Protein AF-A0A3L7N538-F1 (afdb_monomer_lite)

Secondary structure (DSSP, 8-state):
--EEEEEEETTEEEEEEEETTEEEEEEEE--EE-TTT--EEE-EEEEEEEEEEESS-EEEEEEEE-TTT-STTEEEEEEEEETTT--EEEEEEEETTEEEEETT----SSEEEEEEEEPSEEEEEEEEEEESSS-EEEEEEEE--PPPPSS------EEEEEE-----

Radius of gyration: 16.24 Å; chains: 1; bounding box: 33×30×50 Å

Structure (mmCIF, N/CA/C/O backbone):
data_AF-A0A3L7N538-F1
#
_entry.id   AF-A0A3L7N538-F1
#
loop_
_atom_site.group_PDB
_atom_site.id
_atom_site.type_symbol
_atom_site.label_atom_id
_atom_site.label_alt_id
_atom_site.label_comp_id
_atom_site.label_asym_id
_atom_site.label_entity_id
_atom_site.label_seq_id
_atom_site.pdbx_PDB_ins_code
_atom_site.Cartn_x
_atom_site.Cartn_y
_atom_site.Cartn_z
_atom_site.occupancy
_atom_site.B_iso_or_equiv
_atom_site.auth_seq_id
_atom_site.auth_comp_id
_atom_site.auth_asym_id
_atom_site.auth_atom_id
_atom_site.pdbx_PDB_model_num
ATOM 1 N N . THR A 1 1 ? -7.996 -14.609 13.067 1.00 60.50 1 THR A N 1
ATOM 2 C CA . THR A 1 1 ? -6.920 -15.596 12.844 1.00 60.50 1 THR A CA 1
ATOM 3 C C . THR A 1 1 ? -5.947 -15.011 11.849 1.00 60.50 1 THR A C 1
ATOM 5 O O . THR A 1 1 ? -6.444 -14.451 10.874 1.00 60.50 1 THR A O 1
ATOM 8 N N . PRO A 1 2 ? -4.625 -15.086 12.083 1.00 76.38 2 PRO A N 1
ATOM 9 C CA . PRO A 1 2 ? -3.628 -14.734 11.076 1.00 76.38 2 PRO A CA 1
ATOM 10 C C . PRO A 1 2 ? -3.778 -15.572 9.804 1.00 76.38 2 PRO A C 1
ATOM 12 O O . PRO A 1 2 ? -4.318 -16.680 9.863 1.00 76.38 2 PRO A O 1
ATOM 15 N N . GLY A 1 3 ? -3.280 -15.069 8.682 1.00 79.81 3 GLY A N 1
ATOM 16 C CA . GLY A 1 3 ? -3.236 -15.821 7.434 1.00 79.81 3 GLY A CA 1
ATOM 17 C C . GLY A 1 3 ? -2.487 -15.094 6.325 1.00 79.81 3 GLY A C 1
ATOM 18 O O . GLY A 1 3 ? -1.848 -14.068 6.560 1.00 79.81 3 GLY A O 1
ATOM 19 N N . HIS A 1 4 ? -2.541 -15.680 5.131 1.00 83.56 4 HIS A N 1
ATOM 20 C CA . HIS A 1 4 ? -1.733 -15.295 3.980 1.00 83.56 4 HIS A CA 1
ATOM 21 C C . HIS A 1 4 ? -2.512 -15.411 2.661 1.00 83.56 4 HIS A C 1
ATOM 23 O O . HIS A 1 4 ? -3.284 -16.353 2.476 1.00 83.56 4 HIS A O 1
ATOM 29 N N . TYR A 1 5 ? -2.310 -14.445 1.762 1.00 83.19 5 TYR A N 1
ATOM 30 C CA . TYR A 1 5 ? -2.728 -14.488 0.362 1.00 83.19 5 TYR A CA 1
ATOM 31 C C . TYR A 1 5 ? -1.549 -14.140 -0.530 1.00 83.19 5 TYR A C 1
ATOM 33 O O . TYR A 1 5 ? -0.883 -13.127 -0.334 1.00 83.19 5 TYR A O 1
ATOM 41 N N . GLN A 1 6 ? -1.366 -14.933 -1.578 1.00 87.19 6 GLN A N 1
ATOM 42 C CA . GLN A 1 6 ? -0.347 -14.690 -2.582 1.00 87.19 6 GLN A CA 1
ATOM 43 C C . GLN A 1 6 ? -0.957 -14.724 -3.975 1.00 87.19 6 GLN A C 1
ATOM 45 O O . GLN A 1 6 ? -1.753 -15.604 -4.303 1.00 87.19 6 GLN A O 1
ATOM 50 N N . ALA A 1 7 ? -0.534 -13.785 -4.810 1.00 85.19 7 ALA A N 1
ATOM 51 C CA . ALA A 1 7 ? -0.799 -13.794 -6.237 1.00 85.19 7 ALA A CA 1
ATOM 52 C C . ALA A 1 7 ? 0.506 -13.582 -6.996 1.00 85.19 7 ALA A C 1
ATOM 54 O O . ALA A 1 7 ? 1.341 -12.764 -6.608 1.00 85.19 7 ALA A O 1
ATOM 55 N N . SER A 1 8 ? 0.687 -14.304 -8.098 1.00 88.69 8 SER A N 1
ATOM 56 C CA . SER A 1 8 ? 1.845 -14.122 -8.963 1.00 88.69 8 SER A CA 1
ATOM 57 C C . SER A 1 8 ? 1.508 -14.366 -10.428 1.00 88.69 8 SER A C 1
ATOM 59 O O . SER A 1 8 ? 0.681 -15.202 -10.787 1.00 88.69 8 SER A O 1
ATOM 61 N N . VAL A 1 9 ? 2.180 -13.605 -11.281 1.00 82.94 9 VAL A N 1
ATOM 62 C CA . VAL A 1 9 ? 2.287 -13.815 -12.726 1.00 82.94 9 VAL A CA 1
ATOM 63 C C . VAL A 1 9 ? 3.744 -13.572 -13.109 1.00 82.94 9 VAL A C 1
ATOM 65 O O . VAL A 1 9 ? 4.515 -13.024 -12.325 1.00 82.94 9 VAL A O 1
ATOM 68 N N . THR A 1 10 ? 4.175 -13.956 -14.308 1.00 82.19 10 THR A N 1
ATOM 69 C CA . THR A 1 10 ? 5.570 -13.727 -14.716 1.00 82.19 10 THR A CA 1
ATOM 70 C C . THR A 1 10 ? 5.968 -12.252 -14.553 1.00 82.19 10 THR A C 1
ATOM 72 O O . THR A 1 10 ? 5.385 -11.375 -15.195 1.00 82.19 10 THR A O 1
ATOM 75 N N . GLY A 1 11 ? 6.966 -12.007 -13.697 1.00 79.06 11 GLY A N 1
ATOM 76 C CA . GLY A 1 11 ? 7.507 -10.682 -13.385 1.00 79.06 11 GLY A CA 1
ATOM 77 C C . GLY A 1 11 ? 6.787 -9.910 -12.270 1.00 79.06 11 GLY A C 1
ATOM 78 O O . GLY A 1 11 ? 7.314 -8.912 -11.804 1.00 79.06 11 GLY A O 1
ATOM 79 N N . ASN A 1 12 ? 5.621 -10.354 -11.793 1.00 85.50 12 ASN A N 1
ATOM 80 C CA . ASN A 1 12 ? 4.888 -9.640 -10.744 1.00 85.50 12 ASN A CA 1
ATOM 81 C C . ASN A 1 12 ? 4.427 -10.600 -9.643 1.00 85.50 12 ASN A C 1
ATOM 83 O O . ASN A 1 12 ? 3.891 -11.671 -9.932 1.00 85.50 12 ASN A O 1
ATOM 87 N N . SER A 1 13 ? 4.583 -10.208 -8.384 1.00 89.38 13 SER A N 1
ATOM 88 C CA . SER A 1 13 ? 4.098 -10.973 -7.236 1.00 89.38 13 SER A CA 1
ATOM 89 C C . SER A 1 13 ? 3.619 -10.052 -6.131 1.00 89.38 13 SER A C 1
ATOM 91 O O . SER A 1 13 ? 4.245 -9.034 -5.863 1.00 89.38 13 SER A O 1
ATOM 93 N N . ALA A 1 14 ? 2.540 -10.443 -5.472 1.00 88.50 14 ALA A N 1
ATOM 94 C CA . ALA A 1 14 ? 1.925 -9.738 -4.365 1.00 88.50 14 ALA A CA 1
ATOM 95 C C . ALA A 1 14 ? 1.721 -10.750 -3.233 1.00 88.50 14 ALA A C 1
ATOM 97 O O . ALA A 1 14 ? 1.083 -11.782 -3.453 1.00 88.50 14 ALA A O 1
ATOM 98 N N . ASP A 1 15 ? 2.280 -10.475 -2.062 1.00 87.62 15 ASP A N 1
ATOM 99 C CA . ASP A 1 15 ? 2.206 -11.331 -0.882 1.00 87.62 15 ASP A CA 1
ATOM 100 C C . ASP A 1 15 ? 1.662 -10.523 0.294 1.00 87.62 15 ASP A C 1
ATOM 102 O O . ASP A 1 15 ? 2.292 -9.565 0.738 1.00 87.62 15 ASP A O 1
ATOM 106 N N . LEU A 1 16 ? 0.468 -10.886 0.755 1.00 85.62 16 LEU A N 1
ATOM 107 C CA . LEU A 1 16 ? -0.239 -10.243 1.851 1.00 85.62 16 LEU A CA 1
ATOM 108 C C . LEU A 1 16 ? -0.333 -11.208 3.033 1.00 85.62 16 LEU A C 1
ATOM 110 O O . LEU A 1 16 ? -1.030 -12.220 2.967 1.00 85.62 16 LEU A O 1
ATOM 114 N N . ASN A 1 17 ? 0.285 -10.833 4.146 1.00 84.44 17 ASN A N 1
ATOM 115 C CA . ASN A 1 17 ? 0.179 -11.513 5.428 1.00 84.44 17 ASN A CA 1
ATOM 116 C C . ASN A 1 17 ? -0.626 -10.640 6.388 1.00 84.44 17 ASN A C 1
ATOM 118 O O . ASN A 1 17 ? -0.241 -9.504 6.651 1.00 84.44 17 ASN A O 1
ATOM 122 N N . TRP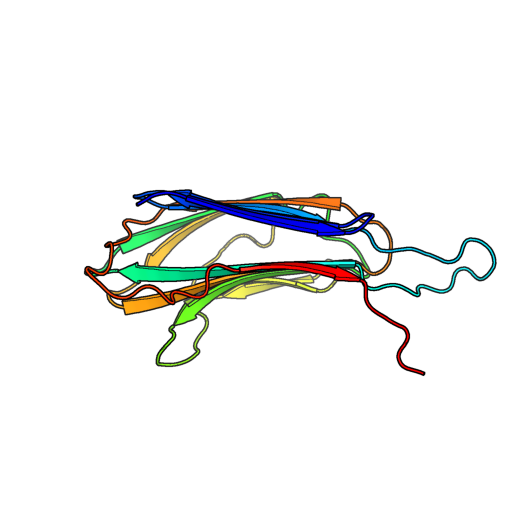 A 1 18 ? -1.707 -11.159 6.966 1.00 81.88 18 TRP A N 1
ATOM 123 C CA . TRP A 1 18 ? -2.410 -10.476 8.056 1.00 81.88 18 TRP A CA 1
ATOM 124 C C . TRP A 1 18 ? -2.155 -11.210 9.367 1.00 81.88 18 TRP A C 1
ATOM 126 O O . TRP A 1 18 ? -2.254 -12.434 9.465 1.00 81.88 18 TRP A O 1
ATOM 136 N N . LEU A 1 19 ? -1.813 -10.447 10.394 1.00 78.31 19 LEU A N 1
ATOM 137 C CA . LEU A 1 19 ? -1.479 -10.917 11.729 1.00 78.31 19 LEU A CA 1
ATOM 138 C C . LEU A 1 19 ? -2.523 -10.397 12.720 1.00 78.31 19 LEU A C 1
ATOM 140 O O . LEU A 1 19 ? -3.330 -9.525 12.413 1.00 78.31 19 LEU A O 1
ATOM 144 N N . THR A 1 20 ? -2.503 -10.912 13.947 1.00 74.50 20 THR A N 1
ATOM 145 C CA . THR A 1 20 ? -3.430 -10.474 15.005 1.00 74.50 20 THR A CA 1
ATOM 146 C C . THR A 1 20 ? -3.316 -8.973 15.319 1.00 74.50 20 THR A C 1
ATOM 148 O O . THR A 1 20 ? -4.293 -8.369 15.743 1.00 74.50 20 THR A O 1
ATOM 151 N N . GLY A 1 21 ? -2.141 -8.372 15.108 1.00 75.31 21 GLY A N 1
ATOM 152 C CA . GLY A 1 21 ? -1.845 -6.973 15.438 1.00 75.31 21 GLY A CA 1
ATOM 153 C C . GLY A 1 21 ? -1.252 -6.170 14.278 1.00 75.31 21 GLY A C 1
ATOM 154 O O . GLY A 1 21 ? -0.486 -5.234 14.512 1.00 75.31 21 GLY A O 1
ATOM 155 N N . GLY A 1 22 ? -1.524 -6.565 13.034 1.00 81.44 22 GLY A N 1
ATOM 156 C CA . GLY A 1 22 ? -0.967 -5.866 11.883 1.00 81.44 22 GLY A CA 1
ATOM 157 C C . GLY A 1 22 ? -1.138 -6.599 10.564 1.00 81.44 22 GLY A C 1
ATOM 158 O O . GLY A 1 22 ? -1.798 -7.635 10.475 1.00 81.44 22 GLY A O 1
ATOM 159 N N . SER A 1 23 ? -0.532 -6.063 9.516 1.00 83.94 23 SER A N 1
ATOM 160 C CA . SER A 1 23 ? -0.457 -6.699 8.203 1.00 83.94 23 SER A CA 1
ATOM 161 C C . SER A 1 23 ? 0.860 -6.339 7.530 1.00 83.94 23 SER A C 1
ATOM 163 O O . SER A 1 23 ? 1.304 -5.200 7.620 1.00 83.94 23 SER A O 1
ATOM 165 N N . ASN A 1 24 ? 1.469 -7.305 6.859 1.00 85.94 24 ASN A N 1
ATOM 166 C CA . ASN A 1 24 ? 2.643 -7.111 6.024 1.00 85.94 24 ASN A CA 1
ATOM 167 C C . ASN A 1 24 ? 2.239 -7.344 4.572 1.00 85.94 24 ASN A C 1
ATOM 169 O O . ASN A 1 24 ? 1.577 -8.338 4.259 1.00 85.94 24 ASN A O 1
ATOM 173 N N . PHE A 1 25 ? 2.652 -6.436 3.700 1.00 85.38 25 PHE A N 1
ATOM 174 C CA . PHE A 1 25 ? 2.561 -6.614 2.268 1.00 85.38 25 PHE A CA 1
ATOM 175 C C . PHE A 1 25 ? 3.931 -6.468 1.612 1.00 85.38 25 PHE A C 1
ATOM 177 O O . PHE A 1 25 ? 4.583 -5.431 1.740 1.00 85.38 25 PHE A O 1
ATOM 184 N N . VAL A 1 26 ? 4.328 -7.474 0.837 1.00 88.81 26 VAL A N 1
ATOM 185 C CA . VAL A 1 26 ? 5.517 -7.419 -0.018 1.00 88.81 26 VAL A CA 1
ATOM 186 C C . VAL A 1 26 ? 5.093 -7.607 -1.461 1.00 88.81 26 VAL A C 1
ATOM 188 O O . VAL A 1 26 ? 4.308 -8.499 -1.792 1.00 88.81 26 VAL A O 1
ATOM 191 N N . GLY A 1 27 ? 5.638 -6.777 -2.342 1.00 89.25 27 GLY A N 1
ATOM 192 C CA . GLY A 1 27 ? 5.383 -6.879 -3.764 1.00 89.25 27 GLY A CA 1
ATOM 193 C C . GLY A 1 27 ? 6.643 -6.784 -4.605 1.00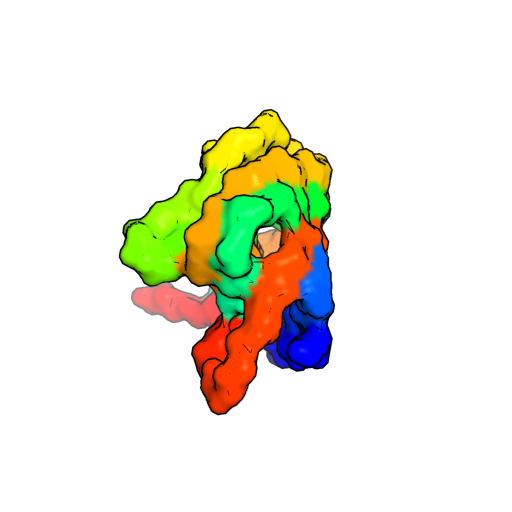 89.25 27 GLY A C 1
ATOM 194 O O . GLY A 1 27 ? 7.624 -6.128 -4.257 1.00 89.25 27 GLY A O 1
ATOM 195 N N . VAL A 1 28 ? 6.583 -7.442 -5.755 1.00 89.12 28 VAL A N 1
ATOM 196 C CA . VAL A 1 28 ? 7.499 -7.242 -6.873 1.00 89.12 28 VAL A CA 1
ATOM 197 C C . VAL A 1 28 ? 6.646 -6.863 -8.064 1.00 89.12 28 VAL A C 1
ATOM 199 O O . VAL A 1 28 ? 5.686 -7.557 -8.393 1.00 89.12 28 VAL A O 1
ATOM 202 N N . CYS A 1 29 ? 6.992 -5.761 -8.704 1.00 86.19 29 CYS A N 1
ATOM 203 C CA . CYS A 1 29 ? 6.291 -5.249 -9.866 1.00 86.19 29 CYS A CA 1
ATOM 204 C C . CYS A 1 29 ? 7.306 -5.036 -10.978 1.00 86.19 29 CYS A C 1
ATOM 206 O O . CYS A 1 29 ? 8.317 -4.386 -10.739 1.00 86.19 29 CYS A O 1
ATOM 208 N N . THR A 1 30 ? 7.076 -5.577 -12.176 1.00 83.38 30 THR A N 1
ATOM 209 C CA . THR A 1 30 ? 7.943 -5.358 -13.343 1.00 83.38 30 THR A CA 1
ATOM 210 C C . THR A 1 30 ? 7.163 -4.828 -14.532 1.00 83.38 30 THR A C 1
ATOM 212 O O . THR A 1 30 ? 6.288 -5.522 -15.062 1.00 83.38 30 THR A O 1
ATOM 215 N N . GLY A 1 31 ? 7.554 -3.641 -14.994 1.00 71.31 31 GLY A N 1
ATOM 216 C CA . GLY A 1 31 ? 7.254 -3.170 -16.342 1.00 71.31 31 GLY A CA 1
ATOM 217 C C . GLY A 1 31 ? 8.160 -3.843 -17.376 1.00 71.31 31 GLY A C 1
ATOM 218 O O . GLY A 1 31 ? 9.152 -4.490 -17.031 1.00 71.31 31 GLY A O 1
ATOM 219 N N . ASN A 1 32 ? 7.815 -3.718 -18.657 1.00 67.81 32 ASN A N 1
ATOM 220 C CA . ASN A 1 32 ? 8.708 -4.129 -19.740 1.00 67.81 32 ASN A CA 1
ATOM 221 C C . ASN A 1 32 ? 8.766 -3.058 -20.831 1.00 67.81 32 ASN A C 1
ATOM 223 O O . ASN A 1 32 ? 7.736 -2.533 -21.264 1.00 67.81 32 ASN A O 1
ATOM 227 N N . THR A 1 33 ? 9.985 -2.778 -21.290 1.00 68.00 33 THR A N 1
ATOM 228 C CA . THR A 1 33 ? 10.254 -1.917 -22.445 1.00 68.00 33 THR A CA 1
ATOM 229 C C . THR A 1 33 ? 10.551 -2.811 -23.637 1.00 68.00 33 THR A C 1
ATOM 231 O O . THR A 1 33 ? 11.371 -3.721 -23.532 1.00 68.00 33 THR A O 1
ATOM 234 N N . ASP A 1 34 ? 9.899 -2.564 -24.769 1.00 65.19 34 ASP A N 1
ATOM 235 C CA . ASP A 1 34 ? 10.268 -3.223 -26.018 1.00 65.19 34 ASP A CA 1
ATOM 236 C C . ASP A 1 34 ? 11.724 -2.867 -26.366 1.00 65.19 34 ASP A C 1
ATOM 238 O O . ASP A 1 34 ? 12.067 -1.695 -26.545 1.00 65.19 34 ASP A O 1
ATOM 242 N N . SER A 1 35 ? 12.588 -3.880 -26.445 1.00 60.41 35 SER A N 1
ATOM 243 C CA . SER A 1 35 ? 14.020 -3.709 -26.700 1.00 60.41 35 SER A CA 1
ATOM 244 C C . SER A 1 35 ? 14.346 -3.236 -28.120 1.00 60.41 35 SER A C 1
ATOM 246 O O . SER A 1 35 ? 15.474 -2.812 -28.364 1.00 60.41 35 SER A O 1
ATOM 248 N N . GLN A 1 36 ? 13.391 -3.295 -29.051 1.00 63.19 36 GLN A N 1
ATOM 249 C CA . GLN A 1 36 ? 13.559 -2.868 -30.440 1.00 63.19 36 GLN A CA 1
ATOM 250 C C . GLN A 1 36 ? 13.015 -1.465 -30.698 1.00 63.19 36 GLN A C 1
ATOM 252 O O . GLN A 1 36 ? 13.595 -0.718 -31.482 1.00 63.19 36 GLN A O 1
ATOM 257 N N . THR A 1 37 ? 11.904 -1.099 -30.059 1.00 68.25 37 THR A N 1
ATOM 258 C CA . THR A 1 37 ? 11.227 0.183 -30.321 1.00 68.25 37 THR A CA 1
ATOM 259 C C . THR A 1 37 ? 11.420 1.212 -29.210 1.00 68.25 37 THR A C 1
ATOM 261 O O . THR A 1 37 ? 11.105 2.384 -29.402 1.00 68.25 37 THR A O 1
ATOM 264 N N . GLY A 1 38 ? 11.907 0.794 -28.035 1.00 65.31 38 GLY A N 1
ATOM 265 C CA . GLY A 1 38 ? 11.961 1.635 -26.836 1.00 65.31 38 GLY A CA 1
ATOM 266 C C . GLY A 1 38 ? 10.577 1.989 -26.277 1.00 65.31 38 GLY A C 1
ATOM 267 O O . GLY A 1 38 ? 10.477 2.754 -25.317 1.00 65.31 38 GLY A O 1
ATOM 268 N N . LEU A 1 39 ? 9.502 1.449 -26.865 1.00 62.22 39 LEU A N 1
ATOM 269 C CA . LEU A 1 39 ? 8.132 1.735 -26.467 1.00 62.22 39 LEU A CA 1
ATOM 270 C C . LEU A 1 39 ? 7.773 0.945 -25.204 1.00 62.22 39 LEU A C 1
ATOM 272 O O . LEU A 1 39 ? 7.905 -0.279 -25.129 1.00 62.22 39 LEU A O 1
ATOM 276 N N . ARG A 1 40 ? 7.267 1.663 -24.204 1.00 65.81 40 ARG A N 1
ATOM 277 C CA . ARG A 1 40 ? 6.761 1.118 -22.937 1.00 65.81 40 ARG A CA 1
ATOM 278 C C . ARG A 1 40 ? 5.417 0.453 -23.212 1.00 65.81 40 ARG A C 1
ATOM 280 O O . ARG A 1 40 ? 4.521 1.115 -23.731 1.00 65.81 40 ARG A O 1
ATOM 287 N N . THR A 1 41 ? 5.275 -0.853 -22.970 1.00 58.97 41 THR A N 1
ATOM 288 C CA . THR A 1 41 ? 4.056 -1.560 -23.427 1.00 58.97 41 THR A CA 1
ATOM 289 C C . THR A 1 41 ? 3.426 -2.592 -22.495 1.00 58.97 41 THR A C 1
ATOM 291 O O . THR A 1 41 ? 2.442 -3.206 -22.902 1.00 58.97 41 THR A O 1
ATOM 294 N N . LEU A 1 42 ? 3.853 -2.748 -21.238 1.00 57.09 42 LEU A N 1
ATOM 295 C CA . LEU A 1 42 ? 3.131 -3.586 -20.265 1.00 57.09 42 LEU A CA 1
ATOM 296 C C . LEU A 1 42 ? 3.159 -2.962 -18.865 1.00 57.09 42 LEU A C 1
ATOM 298 O O . LEU A 1 42 ? 4.219 -2.892 -18.253 1.00 57.09 42 LEU A O 1
ATOM 302 N N . PHE A 1 43 ? 1.980 -2.584 -18.359 1.00 67.50 43 PHE A N 1
ATOM 303 C CA . PHE A 1 43 ? 1.774 -2.178 -16.967 1.00 67.50 43 PHE A CA 1
ATOM 304 C C . PHE A 1 43 ? 1.829 -3.422 -16.074 1.00 67.50 43 PHE A C 1
ATOM 306 O O . PHE A 1 43 ? 0.846 -4.160 -15.972 1.00 67.50 43 PHE A O 1
ATOM 313 N N . GLY A 1 44 ? 2.988 -3.708 -15.486 1.00 72.25 44 GLY A N 1
ATOM 314 C CA . GLY A 1 44 ? 3.052 -4.625 -14.351 1.00 72.25 44 GLY A CA 1
ATOM 315 C C . GLY A 1 44 ? 2.379 -3.944 -13.170 1.00 72.25 44 GLY A C 1
ATOM 316 O O . GLY A 1 44 ? 2.649 -2.774 -12.918 1.00 72.25 44 GLY A O 1
ATOM 317 N N . GLY A 1 45 ? 1.454 -4.623 -12.505 1.00 83.75 45 GLY A N 1
ATOM 318 C CA . GLY A 1 45 ? 0.736 -4.051 -11.375 1.00 83.75 45 GLY A CA 1
ATOM 319 C C . GLY A 1 45 ? 0.639 -5.061 -10.258 1.00 83.75 45 GLY A C 1
ATOM 320 O O . GLY A 1 45 ? 0.393 -6.241 -10.505 1.00 83.75 45 GLY A O 1
ATOM 321 N N . VAL A 1 46 ? 0.804 -4.607 -9.031 1.00 80.75 46 VAL A N 1
ATOM 322 C CA . VAL A 1 46 ? 0.467 -5.398 -7.860 1.00 80.75 46 VAL A CA 1
ATOM 323 C C . VAL A 1 46 ? -0.363 -4.566 -6.912 1.00 80.75 46 VAL A C 1
ATOM 325 O O . VAL A 1 46 ? -0.137 -3.369 -6.756 1.00 80.75 46 VAL A O 1
ATOM 328 N N . GLN A 1 47 ? -1.338 -5.209 -6.289 1.00 86.88 47 GLN A N 1
ATOM 329 C CA . GLN A 1 47 ? -2.219 -4.562 -5.336 1.00 86.88 47 GLN A CA 1
ATOM 330 C C . GLN A 1 47 ? -2.557 -5.543 -4.226 1.00 86.88 47 GLN A C 1
ATOM 332 O O . GLN A 1 47 ? -2.824 -6.711 -4.500 1.00 86.88 47 GLN A O 1
ATOM 337 N N . ALA A 1 48 ? -2.588 -5.061 -2.993 1.00 84.62 48 ALA A N 1
ATOM 338 C CA . ALA A 1 48 ? -3.228 -5.744 -1.890 1.00 84.62 48 ALA A CA 1
ATOM 339 C C . ALA A 1 48 ? -4.280 -4.853 -1.242 1.00 84.62 48 ALA A C 1
ATOM 341 O O . ALA A 1 48 ? -4.100 -3.641 -1.116 1.00 84.62 48 ALA A O 1
ATOM 342 N N . ILE A 1 49 ? -5.379 -5.477 -0.830 1.00 84.00 49 ILE A N 1
ATOM 343 C CA . ILE A 1 49 ? -6.423 -4.852 -0.026 1.00 84.00 49 ILE A CA 1
ATOM 344 C C . ILE A 1 49 ? -6.682 -5.753 1.175 1.00 84.00 49 ILE A C 1
ATOM 346 O O . ILE A 1 49 ? -6.815 -6.969 1.023 1.00 84.00 49 ILE A O 1
ATOM 350 N N . THR A 1 50 ? -6.740 -5.148 2.357 1.00 84.06 50 THR A N 1
ATOM 351 C CA . THR A 1 50 ? -7.142 -5.792 3.610 1.00 84.06 50 THR A CA 1
ATOM 352 C C . THR A 1 50 ? -8.188 -4.948 4.315 1.00 84.06 50 THR A C 1
ATOM 354 O O . THR A 1 50 ? -8.030 -3.737 4.439 1.00 84.06 50 THR A O 1
ATOM 357 N N . LEU A 1 51 ? -9.252 -5.582 4.810 1.00 84.19 51 LEU A N 1
ATOM 358 C CA . LEU A 1 51 ? -10.214 -4.928 5.695 1.00 84.19 51 LEU A CA 1
ATOM 359 C C . LEU A 1 51 ? -9.682 -4.923 7.134 1.00 84.19 51 LEU A C 1
ATOM 361 O O . LEU A 1 51 ? -9.317 -5.972 7.665 1.00 84.19 51 LEU A O 1
ATOM 365 N N . VAL A 1 52 ? -9.690 -3.758 7.770 1.00 82.50 52 VAL A N 1
ATOM 366 C CA . VAL A 1 52 ? -9.258 -3.549 9.154 1.00 82.50 52 VAL A CA 1
ATOM 367 C C . VAL A 1 52 ? -10.427 -3.000 9.959 1.00 82.50 52 VAL A C 1
ATOM 369 O O . VAL A 1 52 ? -11.009 -1.991 9.579 1.00 82.50 52 VAL A O 1
ATOM 372 N N . THR A 1 53 ? -10.755 -3.626 11.088 1.00 85.62 53 THR A N 1
ATOM 373 C CA . THR A 1 53 ? -11.777 -3.125 12.018 1.00 85.62 53 THR A CA 1
ATOM 374 C C . THR A 1 53 ? -11.139 -2.807 13.365 1.00 85.62 53 THR A C 1
ATOM 376 O O . THR A 1 53 ? -10.514 -3.672 13.986 1.00 85.62 53 THR A O 1
ATOM 379 N N . LEU A 1 54 ? -11.316 -1.563 13.808 1.00 85.56 54 LEU A N 1
ATOM 380 C CA . LEU A 1 54 ? -10.810 -1.010 15.060 1.00 85.56 54 LEU A CA 1
ATOM 381 C C . LEU A 1 54 ? -11.997 -0.755 15.998 1.00 85.56 54 LEU A C 1
ATOM 383 O O . LEU A 1 54 ? -12.921 -0.028 15.642 1.00 85.56 54 LEU A O 1
ATOM 387 N N . THR A 1 55 ? -12.006 -1.345 17.194 1.00 84.56 55 THR A N 1
ATOM 388 C CA . THR A 1 55 ? -13.102 -1.150 18.171 1.00 84.56 55 THR A CA 1
ATOM 389 C C . THR A 1 55 ? -12.962 0.110 19.011 1.00 84.56 55 THR A C 1
ATOM 391 O O . THR A 1 55 ? -13.924 0.549 19.633 1.00 84.56 55 THR A O 1
ATOM 394 N N . THR A 1 56 ? -11.757 0.659 19.071 1.00 87.69 56 THR A N 1
ATOM 395 C CA . THR A 1 56 ? -11.407 1.866 19.814 1.00 87.69 56 THR A CA 1
ATOM 396 C C . THR A 1 56 ? -10.424 2.672 18.987 1.00 87.69 56 THR A C 1
ATOM 398 O O . THR A 1 56 ? -9.796 2.136 18.068 1.00 87.69 56 THR A O 1
ATOM 401 N N . ASP A 1 57 ? -10.232 3.929 19.364 1.00 90.69 57 ASP A N 1
ATOM 402 C CA . ASP A 1 57 ? -9.133 4.728 18.840 1.00 90.69 57 ASP A CA 1
ATOM 403 C C . ASP A 1 57 ? -7.818 3.971 19.051 1.00 90.69 57 ASP A C 1
ATOM 405 O O . ASP A 1 57 ? -7.513 3.498 20.150 1.00 90.69 57 ASP A O 1
ATOM 409 N N . THR A 1 58 ? -7.082 3.776 17.965 1.00 88.69 58 THR A N 1
ATOM 410 C CA . THR A 1 58 ? -5.927 2.884 17.914 1.00 88.69 58 THR A CA 1
ATOM 411 C C . THR A 1 58 ? -4.768 3.613 17.260 1.00 88.69 58 THR A C 1
ATOM 413 O O . THR A 1 58 ? -4.925 4.271 16.230 1.00 88.69 58 THR A O 1
ATOM 416 N N . THR A 1 59 ? -3.578 3.479 17.842 1.00 89.88 59 THR A N 1
ATOM 417 C CA . THR A 1 59 ? -2.354 3.912 17.172 1.00 89.88 59 THR A CA 1
ATOM 418 C C . THR A 1 59 ? -2.116 3.022 15.958 1.00 89.88 59 THR A C 1
ATOM 420 O O . THR A 1 59 ? -1.901 1.818 16.090 1.00 89.88 59 THR A O 1
ATOM 423 N N . PHE A 1 60 ? -2.168 3.632 14.784 1.00 88.25 60 PHE A N 1
ATOM 424 C CA . PHE A 1 60 ? -1.861 3.024 13.505 1.00 88.25 60 PHE A CA 1
ATOM 425 C C . PHE A 1 60 ? -0.460 3.461 13.093 1.00 88.25 60 PHE A C 1
ATOM 427 O O . PHE A 1 60 ? -0.177 4.661 13.053 1.00 88.25 60 PHE A O 1
ATOM 434 N N . ALA A 1 61 ? 0.419 2.510 12.797 1.00 88.56 61 ALA A N 1
ATOM 435 C CA . ALA A 1 61 ? 1.763 2.811 12.324 1.00 88.56 61 ALA A CA 1
ATOM 436 C C . ALA A 1 61 ? 2.105 2.001 11.078 1.00 88.56 61 ALA A C 1
ATOM 438 O O . ALA A 1 61 ? 1.700 0.848 10.945 1.00 88.56 61 ALA A O 1
ATOM 439 N N . ILE A 1 62 ? 2.872 2.613 10.180 1.00 89.12 62 ILE A N 1
ATOM 440 C CA . ILE A 1 62 ? 3.398 1.974 8.976 1.00 89.12 62 ILE A CA 1
ATOM 441 C C . ILE A 1 62 ? 4.910 2.143 8.946 1.00 89.12 62 ILE A C 1
ATOM 443 O O . ILE A 1 62 ? 5.419 3.244 9.161 1.00 89.12 62 ILE A O 1
ATOM 447 N N . ASN A 1 63 ? 5.605 1.071 8.586 1.00 91.12 63 ASN A N 1
ATOM 448 C CA . ASN A 1 63 ? 6.956 1.103 8.043 1.00 91.12 63 ASN A CA 1
ATOM 449 C C . ASN A 1 63 ? 6.888 0.743 6.560 1.00 91.12 63 ASN A C 1
ATOM 451 O O . ASN A 1 63 ? 6.102 -0.118 6.163 1.00 91.12 63 ASN A O 1
ATOM 455 N N . TYR A 1 64 ? 7.691 1.404 5.739 1.00 90.75 64 TYR A N 1
ATOM 456 C CA . TYR A 1 64 ? 7.679 1.189 4.302 1.00 90.75 64 TYR A CA 1
ATOM 457 C C . TYR A 1 64 ? 9.069 1.324 3.689 1.00 90.75 64 TYR A C 1
ATOM 459 O O . TYR A 1 64 ? 9.874 2.159 4.107 1.00 90.75 64 TYR A O 1
ATOM 467 N N . ASP A 1 65 ? 9.313 0.529 2.652 1.00 91.94 65 ASP A N 1
ATOM 468 C CA . ASP A 1 65 ? 10.423 0.705 1.723 1.00 91.94 65 ASP A CA 1
ATOM 469 C C . ASP A 1 65 ? 9.902 0.539 0.296 1.00 91.94 65 ASP A C 1
ATOM 471 O O . ASP A 1 65 ? 9.497 -0.543 -0.135 1.00 91.94 65 ASP A O 1
ATOM 475 N N . MET A 1 66 ? 9.893 1.653 -0.422 1.00 89.81 66 MET A N 1
ATOM 476 C CA . MET A 1 66 ? 9.504 1.762 -1.819 1.00 89.81 66 MET A CA 1
ATOM 477 C C . MET A 1 66 ? 10.671 2.224 -2.692 1.00 89.81 66 MET A C 1
ATOM 479 O O . MET A 1 66 ? 10.465 2.589 -3.849 1.00 89.81 66 MET A O 1
ATOM 483 N N . THR A 1 67 ? 11.897 2.262 -2.166 1.00 90.50 67 THR A N 1
ATOM 484 C CA . THR A 1 67 ? 13.041 2.920 -2.820 1.00 90.50 67 THR A CA 1
ATOM 485 C C . THR A 1 67 ? 13.300 2.365 -4.216 1.00 90.50 67 THR A C 1
ATOM 487 O O . THR A 1 67 ? 13.655 3.097 -5.138 1.00 90.50 67 THR A O 1
ATOM 490 N N . ALA A 1 68 ? 13.081 1.062 -4.399 1.00 87.12 68 ALA A N 1
ATOM 491 C CA . ALA A 1 68 ? 13.247 0.415 -5.688 1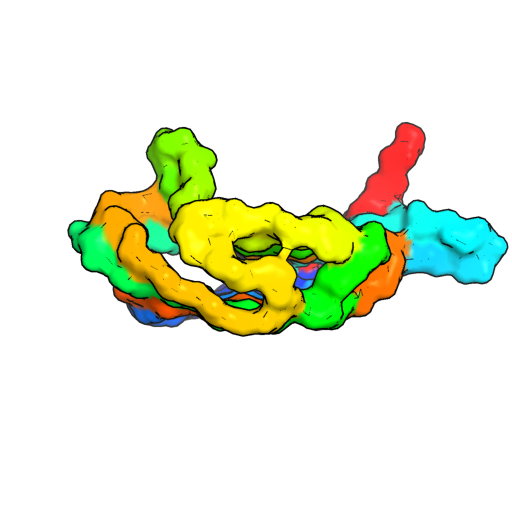.00 87.12 68 ALA A CA 1
ATOM 492 C C . ALA A 1 68 ? 12.059 0.628 -6.640 1.00 87.12 68 ALA A C 1
ATOM 494 O O . ALA A 1 68 ? 12.169 0.256 -7.799 1.00 87.12 68 ALA A O 1
ATOM 495 N N . VAL A 1 69 ? 10.930 1.207 -6.241 1.00 87.81 69 VAL A N 1
ATOM 496 C CA . VAL A 1 69 ? 9.790 1.457 -7.147 1.00 87.81 69 VAL A CA 1
ATOM 497 C C . VAL A 1 69 ? 9.473 2.936 -7.345 1.00 87.81 69 VAL A C 1
ATOM 499 O O . VAL A 1 69 ? 8.980 3.256 -8.421 1.00 87.81 69 VAL A O 1
ATOM 502 N N . VAL A 1 70 ? 9.837 3.824 -6.412 1.00 90.81 70 VAL A N 1
ATOM 503 C CA . VAL A 1 70 ? 9.703 5.287 -6.555 1.00 90.81 70 VAL A CA 1
ATOM 504 C C . VAL A 1 70 ? 10.723 5.810 -7.563 1.00 90.81 70 VAL A C 1
ATOM 506 O O . VAL A 1 70 ? 11.900 6.006 -7.254 1.00 90.81 70 VAL A O 1
ATOM 509 N N . ARG A 1 71 ? 10.279 5.997 -8.802 1.00 88.25 71 ARG A N 1
ATOM 510 C CA . ARG A 1 71 ? 11.082 6.493 -9.922 1.00 88.25 71 ARG A CA 1
ATOM 511 C C . ARG A 1 71 ? 10.153 6.930 -11.046 1.00 88.25 71 ARG A C 1
ATOM 513 O O . ARG A 1 71 ? 8.990 6.556 -11.073 1.00 88.25 71 ARG A O 1
ATOM 520 N N . THR A 1 72 ? 10.695 7.655 -12.016 1.00 86.44 72 THR A N 1
ATOM 521 C CA . THR A 1 72 ? 9.950 8.076 -13.204 1.00 86.44 72 THR A CA 1
ATOM 522 C C . THR A 1 72 ? 9.261 6.893 -13.897 1.00 86.44 72 THR A C 1
ATOM 524 O O . THR A 1 72 ? 9.911 5.895 -14.224 1.00 86.44 72 THR A O 1
ATOM 527 N N . LEU A 1 73 ? 7.973 7.071 -14.181 1.00 84.00 73 LEU A N 1
ATOM 528 C CA . LEU A 1 73 ? 7.025 6.185 -14.861 1.00 84.00 73 LEU A CA 1
ATOM 529 C C . LEU A 1 73 ? 6.610 4.960 -14.042 1.00 84.00 73 LEU A C 1
ATOM 531 O O . LEU A 1 73 ? 6.298 3.902 -14.592 1.00 84.00 73 LEU A O 1
ATOM 535 N N . ASN A 1 74 ? 6.628 5.107 -12.722 1.00 87.06 74 ASN A N 1
ATOM 536 C CA . ASN A 1 74 ? 6.049 4.162 -11.786 1.00 87.06 74 ASN A CA 1
ATOM 537 C C . ASN A 1 74 ? 5.176 4.923 -10.788 1.00 87.06 74 ASN A C 1
ATOM 539 O O . ASN A 1 74 ? 5.595 5.952 -10.262 1.00 87.06 74 ASN A O 1
ATOM 543 N N . ASP A 1 75 ? 4.040 4.326 -10.447 1.00 89.50 75 ASP A N 1
ATOM 544 C CA . ASP A 1 75 ? 3.158 4.821 -9.401 1.00 89.50 75 ASP A CA 1
ATOM 545 C C . ASP A 1 75 ? 3.138 3.823 -8.255 1.00 89.50 75 ASP A C 1
ATOM 547 O O . ASP A 1 75 ? 2.963 2.618 -8.454 1.00 89.50 75 ASP A O 1
ATOM 551 N N . VAL A 1 76 ? 3.297 4.305 -7.033 1.00 90.94 76 VAL A N 1
ATOM 552 C CA . VAL A 1 76 ? 3.235 3.464 -5.842 1.00 90.94 76 VAL A CA 1
ATOM 553 C C . VAL A 1 76 ? 2.459 4.180 -4.754 1.00 90.94 76 VAL A C 1
ATOM 555 O O . VAL A 1 76 ? 2.649 5.367 -4.506 1.00 90.94 76 VAL A O 1
ATOM 558 N N . SER A 1 77 ? 1.557 3.463 -4.100 1.00 90.75 77 SER A N 1
ATOM 559 C CA . SER A 1 77 ? 0.705 4.037 -3.073 1.00 90.75 77 SER A CA 1
ATOM 560 C C . SER A 1 77 ? 0.433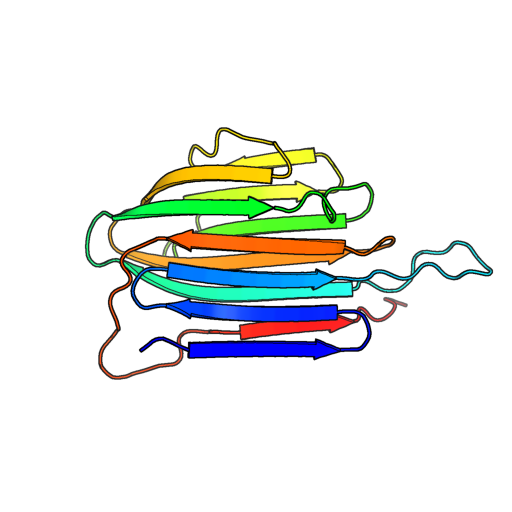 3.066 -1.942 1.00 90.75 77 SER A C 1
ATOM 562 O O . SER A 1 77 ? 0.373 1.845 -2.114 1.00 90.75 77 SER A O 1
ATOM 564 N N . TRP A 1 78 ? 0.208 3.636 -0.769 1.00 90.38 78 TRP A N 1
ATOM 565 C CA . TRP A 1 78 ? -0.576 2.992 0.267 1.00 90.38 78 TRP A CA 1
ATOM 566 C C . TRP A 1 78 ? -1.574 3.995 0.844 1.00 90.38 78 TRP A C 1
ATOM 568 O O . TRP A 1 78 ? -1.338 5.208 0.850 1.00 90.38 78 TRP A O 1
ATOM 578 N N . ALA A 1 79 ? -2.697 3.479 1.332 1.00 91.75 79 ALA A N 1
ATOM 579 C CA . ALA A 1 79 ? -3.720 4.276 1.985 1.00 91.75 79 ALA A CA 1
ATOM 580 C C . ALA A 1 79 ? -4.494 3.452 3.020 1.00 91.75 79 ALA A C 1
ATOM 582 O O . ALA A 1 79 ? -4.779 2.273 2.805 1.00 91.75 79 ALA A O 1
ATOM 583 N N . LEU A 1 80 ? -4.872 4.106 4.118 1.00 92.06 80 LEU A N 1
ATOM 584 C CA . LEU A 1 80 ? -5.933 3.668 5.016 1.00 92.06 80 LEU A CA 1
ATOM 585 C C . LEU A 1 80 ? -7.183 4.492 4.692 1.00 92.06 80 L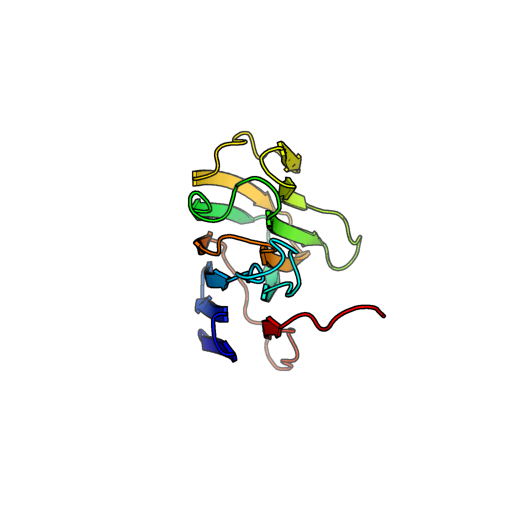EU A C 1
ATOM 587 O O . LEU A 1 80 ? -7.188 5.705 4.899 1.00 92.06 80 LEU A O 1
ATOM 591 N N . ILE A 1 81 ? -8.219 3.844 4.168 1.00 93.12 81 ILE A N 1
ATOM 592 C CA . ILE A 1 81 ? -9.443 4.493 3.682 1.00 93.12 81 ILE A CA 1
ATOM 593 C C . ILE A 1 81 ? -10.612 4.088 4.570 1.00 93.12 81 ILE A C 1
ATOM 595 O O . ILE A 1 81 ? -10.825 2.895 4.779 1.00 93.12 81 ILE A O 1
ATOM 599 N N . ASP A 1 82 ? -11.379 5.049 5.076 1.00 92.06 82 ASP A N 1
ATOM 600 C CA . ASP A 1 82 ? -12.614 4.762 5.809 1.00 92.06 82 ASP A CA 1
ATOM 601 C C . ASP A 1 82 ? -13.652 4.146 4.860 1.00 92.06 82 ASP A C 1
ATOM 603 O O . ASP A 1 82 ? -13.991 4.722 3.829 1.00 92.06 82 ASP A O 1
ATOM 607 N N . THR A 1 83 ? -14.162 2.958 5.187 1.00 89.94 83 THR A N 1
ATOM 608 C CA . THR A 1 83 ? -15.118 2.250 4.311 1.00 89.94 83 THR A CA 1
ATOM 609 C C . THR A 1 83 ? -16.495 2.909 4.239 1.00 89.94 83 THR A C 1
ATOM 611 O O . THR A 1 83 ? -17.265 2.616 3.325 1.00 89.94 83 THR A O 1
ATOM 614 N N . THR A 1 84 ? -16.808 3.791 5.187 1.00 88.81 84 THR A N 1
ATOM 615 C CA . THR A 1 84 ? -18.090 4.493 5.286 1.00 88.81 84 THR A CA 1
ATOM 616 C C . THR A 1 84 ? -18.037 5.818 4.543 1.00 88.81 84 THR A C 1
ATOM 618 O O . THR A 1 84 ? -18.916 6.097 3.729 1.00 88.81 84 THR A O 1
ATOM 621 N N . THR A 1 85 ? -17.021 6.642 4.817 1.00 92.38 85 THR A N 1
ATOM 622 C CA . THR A 1 85 ? -16.914 7.981 4.210 1.00 92.38 85 THR A CA 1
ATOM 623 C C . THR A 1 85 ? -16.133 7.983 2.904 1.00 92.38 85 THR A C 1
ATOM 625 O O . THR A 1 85 ? -16.261 8.923 2.126 1.00 92.38 85 THR A O 1
ATOM 628 N N . THR A 1 86 ? -15.362 6.926 2.632 1.00 89.50 86 THR A N 1
ATOM 629 C CA . THR A 1 86 ? -14.401 6.814 1.519 1.00 89.50 86 THR A CA 1
ATOM 630 C C . THR A 1 86 ? -13.236 7.804 1.585 1.00 89.50 86 THR A C 1
ATOM 632 O O . THR A 1 86 ? -12.457 7.904 0.637 1.00 89.50 86 THR A O 1
ATOM 635 N N . ASP A 1 87 ? -13.067 8.487 2.719 1.00 93.31 87 ASP A N 1
ATOM 636 C CA . ASP A 1 87 ? -11.962 9.414 2.931 1.00 93.31 87 ASP A CA 1
ATOM 637 C C . ASP A 1 87 ? -10.656 8.671 3.223 1.00 93.31 87 ASP A C 1
ATOM 639 O O . ASP A 1 87 ? -10.620 7.651 3.921 1.00 93.31 87 ASP A O 1
ATOM 643 N N . VAL A 1 88 ? -9.552 9.228 2.725 1.00 92.94 88 VAL A N 1
ATOM 644 C CA . VAL A 1 88 ? -8.202 8.771 3.064 1.00 92.94 88 VAL A CA 1
ATOM 645 C C . VAL A 1 88 ? -7.837 9.306 4.447 1.00 92.94 88 VAL A C 1
ATOM 647 O O . VAL A 1 88 ? -7.586 10.499 4.616 1.00 92.94 88 VAL A O 1
ATOM 650 N N . VAL A 1 89 ? -7.775 8.413 5.434 1.00 94.06 89 VAL A N 1
ATOM 651 C CA . VAL A 1 89 ? -7.388 8.740 6.815 1.00 94.06 89 VAL A CA 1
ATOM 652 C C . VAL A 1 89 ? -5.882 8.952 6.911 1.00 94.06 89 VAL A C 1
ATOM 654 O O . VAL A 1 89 ? -5.431 9.920 7.511 1.00 94.06 89 VAL A O 1
ATOM 657 N N . PHE A 1 90 ? -5.112 8.065 6.280 1.00 92.81 90 PHE A N 1
ATOM 658 C CA . PHE A 1 90 ? -3.661 8.159 6.132 1.00 92.81 90 PHE A CA 1
ATOM 659 C C . PHE A 1 90 ? -3.294 7.722 4.717 1.00 92.81 90 PHE A C 1
ATOM 661 O O . PHE A 1 90 ? -3.844 6.735 4.228 1.00 92.81 90 PHE A O 1
ATOM 668 N N . GLY A 1 91 ? -2.360 8.412 4.065 1.00 92.38 91 GLY A N 1
ATOM 669 C CA . GLY A 1 91 ? -1.899 7.997 2.742 1.00 92.38 91 GLY A CA 1
ATOM 670 C C . GLY A 1 91 ? -0.535 8.556 2.370 1.00 92.38 91 GLY A C 1
ATOM 671 O O . GLY A 1 91 ? -0.176 9.664 2.770 1.00 92.38 91 GLY A O 1
ATOM 672 N N . LEU A 1 92 ? 0.202 7.790 1.573 1.00 93.31 92 LEU A N 1
ATOM 673 C CA . LEU A 1 92 ? 1.393 8.242 0.862 1.00 93.31 92 LEU A CA 1
ATOM 674 C C . LEU A 1 92 ? 1.346 7.640 -0.533 1.00 93.31 92 LEU A C 1
ATOM 676 O O . LEU A 1 92 ? 1.270 6.423 -0.699 1.00 93.31 92 LEU A O 1
ATOM 680 N N . THR A 1 93 ? 1.378 8.510 -1.525 1.00 92.56 93 THR A N 1
ATOM 681 C CA . THR A 1 93 ? 1.424 8.137 -2.933 1.00 92.56 93 THR A CA 1
ATOM 682 C C . THR A 1 93 ? 2.631 8.796 -3.566 1.00 92.56 93 THR A C 1
ATOM 684 O O . THR A 1 93 ? 2.900 9.966 -3.303 1.00 92.56 93 THR A O 1
ATOM 687 N N . PHE A 1 94 ? 3.338 8.052 -4.399 1.00 92.75 94 PHE A N 1
ATOM 688 C CA . PHE A 1 94 ? 4.300 8.574 -5.345 1.00 92.75 94 PHE A CA 1
ATOM 689 C C . PHE A 1 94 ? 3.738 8.351 -6.741 1.00 92.75 94 PHE A C 1
ATOM 691 O O . PHE A 1 94 ? 3.503 7.208 -7.125 1.00 92.75 94 PHE A O 1
ATOM 698 N N . GLU A 1 95 ? 3.511 9.445 -7.457 1.00 91.12 95 GLU A N 1
ATOM 699 C CA . GLU A 1 95 ? 3.331 9.445 -8.908 1.00 91.12 95 GLU A CA 1
ATOM 700 C C . GLU A 1 95 ? 4.683 9.855 -9.490 1.00 91.12 95 GLU A C 1
ATOM 702 O O . GLU A 1 95 ? 5.206 10.932 -9.173 1.00 91.12 95 GLU A O 1
ATOM 707 N N . ASP A 1 96 ? 5.323 8.956 -10.233 1.00 89.88 96 ASP A N 1
ATOM 708 C CA . ASP A 1 96 ? 6.746 9.037 -10.559 1.00 89.88 96 ASP A CA 1
ATOM 709 C C . ASP A 1 96 ? 7.642 9.187 -9.303 1.00 89.88 96 ASP A C 1
ATOM 711 O O . ASP A 1 96 ? 7.858 8.265 -8.512 1.00 89.88 96 ASP A O 1
ATOM 715 N N . THR A 1 97 ? 8.215 10.381 -9.128 1.00 89.50 97 THR A N 1
ATOM 716 C CA . THR A 1 97 ? 9.059 10.778 -7.994 1.00 89.50 97 THR A CA 1
ATOM 717 C C . THR A 1 97 ? 8.383 11.830 -7.118 1.00 89.50 97 THR A C 1
ATOM 719 O O . THR A 1 97 ? 9.015 12.367 -6.207 1.00 89.50 97 THR A O 1
ATOM 722 N N . ILE A 1 98 ? 7.134 12.190 -7.417 1.00 92.62 98 ILE A N 1
ATOM 723 C CA . ILE A 1 98 ? 6.398 13.246 -6.728 1.00 92.62 98 ILE A CA 1
ATOM 724 C C . ILE A 1 98 ? 5.555 12.609 -5.633 1.00 92.62 98 ILE A C 1
ATOM 726 O O . ILE A 1 98 ? 4.636 11.841 -5.898 1.00 92.62 98 ILE A O 1
ATOM 730 N N . ALA A 1 99 ? 5.868 12.953 -4.388 1.00 93.38 99 ALA A N 1
ATOM 731 C CA . ALA A 1 99 ? 5.170 12.437 -3.225 1.00 93.38 99 ALA A CA 1
ATOM 732 C C . ALA A 1 99 ? 3.959 13.301 -2.855 1.00 93.38 99 ALA A C 1
ATOM 734 O O . ALA A 1 99 ? 4.075 14.521 -2.718 1.00 93.38 99 ALA A O 1
ATOM 735 N N . THR A 1 100 ? 2.835 12.650 -2.574 1.00 93.12 100 THR A N 1
ATOM 736 C CA . THR A 1 100 ? 1.658 13.240 -1.935 1.00 93.12 100 THR A CA 1
ATOM 737 C C . THR A 1 100 ? 1.357 12.482 -0.651 1.00 93.12 100 THR A C 1
ATOM 739 O O . THR A 1 100 ? 1.165 11.267 -0.667 1.00 93.12 100 THR A O 1
ATOM 742 N N . ALA A 1 101 ? 1.314 13.205 0.465 1.00 92.62 101 ALA A N 1
ATOM 743 C CA . ALA A 1 101 ? 1.079 12.661 1.795 1.00 92.62 101 ALA A CA 1
ATOM 744 C C . ALA A 1 101 ? -0.241 13.200 2.373 1.00 92.62 101 ALA A C 1
ATOM 746 O O . ALA A 1 101 ? -0.598 14.357 2.160 1.00 92.62 101 ALA A O 1
ATOM 747 N N . THR A 1 102 ? -0.992 12.367 3.090 1.00 92.12 102 THR A N 1
ATOM 748 C CA . THR A 1 102 ? -2.299 12.703 3.686 1.00 92.12 102 THR A CA 1
ATOM 749 C C . THR A 1 102 ? -2.392 12.134 5.100 1.00 92.12 102 THR A C 1
ATOM 751 O O . THR A 1 102 ? -1.775 11.113 5.403 1.00 92.12 102 THR A O 1
ATOM 754 N N . GLY A 1 103 ? -3.148 12.795 5.982 1.00 86.31 103 GLY A N 1
ATOM 755 C CA . GLY A 1 103 ? -3.391 12.287 7.337 1.00 86.31 103 GLY A CA 1
ATOM 756 C C . GLY A 1 103 ? -2.259 12.523 8.334 1.00 86.31 103 GLY A C 1
ATOM 757 O O . GLY A 1 103 ? -2.145 11.803 9.314 1.00 86.31 103 GLY A O 1
ATOM 758 N N . GLY A 1 104 ? -1.375 13.495 8.096 1.00 78.88 104 GLY A N 1
ATOM 759 C CA . GLY A 1 104 ? -0.245 13.760 8.999 1.00 78.88 104 GLY A CA 1
ATOM 760 C C . GLY A 1 104 ? 0.984 12.876 8.761 1.00 78.88 104 GLY A C 1
ATOM 761 O O . GLY A 1 104 ? 1.917 12.896 9.562 1.00 78.88 104 GLY A O 1
ATOM 762 N N . VAL A 1 105 ? 1.029 12.147 7.642 1.00 83.56 105 VAL A N 1
ATOM 763 C CA . VAL A 1 105 ? 2.267 11.548 7.129 1.00 83.56 105 VAL A CA 1
ATOM 764 C C . VAL A 1 105 ? 3.240 12.683 6.788 1.00 83.56 105 VAL A C 1
ATOM 766 O O . VAL A 1 105 ? 3.017 13.450 5.857 1.00 83.56 105 VAL A O 1
ATOM 769 N N . SER A 1 106 ? 4.302 12.828 7.578 1.00 71.00 106 SER A N 1
ATOM 770 C CA . SER A 1 106 ? 5.246 13.952 7.486 1.00 71.00 106 SER A CA 1
ATOM 771 C C . SER A 1 106 ? 6.438 13.692 6.562 1.00 71.00 106 SER A C 1
ATOM 773 O O . SER A 1 106 ? 7.169 14.621 6.224 1.00 71.00 106 SER A O 1
ATOM 775 N N . SER A 1 107 ? 6.644 12.438 6.158 1.00 74.50 107 SER A N 1
ATOM 776 C CA . SER A 1 107 ? 7.768 12.015 5.326 1.00 74.50 107 SER A CA 1
ATOM 777 C C . SER A 1 107 ? 7.315 11.735 3.899 1.00 74.50 107 SER A C 1
ATOM 779 O O . SER A 1 107 ? 6.504 10.843 3.664 1.00 74.50 107 SER A O 1
ATOM 781 N N . THR A 1 108 ? 7.912 12.458 2.955 1.00 81.75 108 THR A N 1
ATOM 782 C CA . THR A 1 108 ? 7.871 12.187 1.510 1.00 81.75 108 THR A CA 1
ATOM 783 C C . THR A 1 108 ? 9.079 11.367 1.038 1.00 81.75 108 THR A C 1
ATOM 785 O O . THR A 1 108 ? 9.358 11.293 -0.156 1.00 81.75 108 THR A O 1
ATOM 788 N N . SER A 1 109 ? 9.825 10.762 1.968 1.00 89.62 109 SER A N 1
ATOM 789 C CA . SER A 1 109 ? 10.896 9.811 1.653 1.00 89.62 109 SER A CA 1
ATOM 790 C C . SER A 1 109 ? 10.319 8.534 1.044 1.00 89.62 109 SER A C 1
ATOM 792 O O . SER A 1 109 ? 9.237 8.115 1.436 1.00 89.62 109 SER A O 1
ATOM 794 N N . ALA A 1 110 ? 11.054 7.882 0.138 1.00 88.75 110 ALA A N 1
ATOM 795 C CA . ALA A 1 110 ? 10.670 6.588 -0.438 1.00 88.75 110 ALA A CA 1
ATOM 796 C C . ALA A 1 110 ? 10.835 5.409 0.543 1.00 88.75 110 ALA A C 1
ATOM 798 O O . ALA A 1 110 ? 10.325 4.322 0.291 1.00 88.75 110 ALA A O 1
ATOM 799 N N . ALA A 1 111 ? 11.518 5.620 1.669 1.00 91.69 111 ALA A N 1
ATOM 800 C CA . ALA A 1 111 ? 11.599 4.666 2.769 1.00 91.69 111 ALA A CA 1
ATOM 801 C C . ALA A 1 111 ? 11.514 5.390 4.113 1.00 91.69 111 ALA A C 1
ATOM 803 O O . ALA A 1 111 ? 12.084 6.475 4.285 1.00 91.69 111 ALA A O 1
ATOM 804 N N . GLY A 1 112 ? 10.814 4.788 5.070 1.00 91.06 112 GLY A N 1
ATOM 805 C CA . GLY A 1 112 ? 10.644 5.366 6.394 1.00 91.06 112 GLY A CA 1
ATOM 806 C C . GLY A 1 112 ? 9.472 4.774 7.158 1.00 91.06 112 GLY A C 1
ATOM 807 O O . GLY A 1 112 ? 9.028 3.654 6.908 1.00 91.06 112 GLY A O 1
ATOM 808 N N . SER A 1 113 ? 8.981 5.548 8.118 1.00 89.88 113 SER A N 1
ATOM 809 C CA . SER A 1 113 ? 7.839 5.176 8.936 1.00 89.88 113 SER A CA 1
ATOM 810 C C . SER A 1 113 ? 7.034 6.395 9.365 1.00 89.88 113 SER A C 1
ATOM 812 O O . SER A 1 113 ? 7.528 7.525 9.363 1.00 89.88 113 SER A O 1
ATOM 814 N N . PHE A 1 114 ? 5.773 6.168 9.716 1.00 88.50 114 PHE A N 1
ATOM 815 C CA . PHE A 1 114 ? 4.939 7.155 10.394 1.00 88.50 114 PHE A CA 1
ATOM 816 C C . PHE A 1 114 ? 3.934 6.449 11.305 1.00 88.50 114 PHE A C 1
ATOM 818 O O . PHE A 1 114 ? 3.660 5.255 11.162 1.00 88.50 114 PHE A O 1
ATOM 825 N N . SER A 1 115 ? 3.360 7.211 12.231 1.00 89.62 115 SER A N 1
ATOM 826 C CA . SER A 1 115 ? 2.295 6.752 13.114 1.00 89.62 115 SER A CA 1
ATOM 827 C C . SER A 1 115 ? 1.277 7.857 13.352 1.00 89.62 115 SER A C 1
ATOM 829 O O . SER A 1 115 ? 1.652 9.026 13.447 1.00 89.62 115 SER A O 1
ATOM 831 N N . GLY A 1 116 ? 0.018 7.484 13.526 1.00 88.50 116 GLY A N 1
ATOM 832 C CA . GLY A 1 116 ? -1.061 8.383 13.915 1.00 88.50 116 GLY A CA 1
ATOM 833 C C . GLY A 1 116 ? -2.156 7.637 14.668 1.00 88.50 116 GLY A C 1
ATOM 834 O O . GLY A 1 116 ? -2.072 6.428 14.874 1.00 88.50 116 GLY A O 1
ATOM 835 N N . THR A 1 117 ? -3.187 8.356 15.097 1.00 91.44 117 THR A N 1
ATOM 836 C CA . THR A 1 117 ? -4.361 7.747 15.734 1.00 91.44 117 THR A CA 1
ATOM 837 C C . THR A 1 117 ? -5.468 7.604 14.699 1.00 91.44 117 THR A C 1
ATOM 839 O O . THR A 1 117 ? -5.918 8.605 14.147 1.00 91.44 117 THR A O 1
ATOM 842 N N . ALA A 1 118 ? -5.900 6.371 14.441 1.00 90.69 118 ALA A N 1
ATOM 843 C CA . ALA A 1 118 ? -7.121 6.082 13.697 1.00 90.69 118 ALA A CA 1
ATOM 844 C C . ALA A 1 118 ? -8.268 5.894 14.695 1.00 90.69 118 ALA A C 1
ATOM 846 O O . ALA A 1 118 ? -8.091 5.219 15.712 1.00 90.69 118 ALA A O 1
ATOM 847 N N . SER A 1 119 ? -9.428 6.484 14.418 1.00 92.62 119 SER A N 1
ATOM 848 C CA . SER A 1 119 ? -10.608 6.295 15.260 1.00 92.62 119 SER A CA 1
ATOM 849 C C . SER A 1 119 ? -11.149 4.864 15.184 1.00 92.62 119 SER A C 1
ATOM 851 O O . SER A 1 119 ? -10.800 4.090 14.290 1.00 92.62 119 SER A O 1
ATOM 853 N N . ALA A 1 120 ? -12.016 4.500 16.129 1.00 90.06 120 ALA A N 1
ATOM 854 C CA . ALA A 1 120 ? -12.811 3.280 16.003 1.00 90.06 120 ALA A CA 1
ATOM 855 C C . ALA A 1 120 ? -13.615 3.294 14.688 1.00 90.06 120 ALA A C 1
ATOM 857 O O . ALA A 1 120 ? -14.300 4.272 14.386 1.00 90.06 120 ALA A O 1
ATOM 858 N N . GLY A 1 121 ? -13.556 2.211 13.914 1.00 89.62 121 GLY A N 1
ATOM 859 C CA . GLY A 1 121 ? -14.143 2.176 12.578 1.00 89.62 121 GLY A CA 1
ATOM 860 C C . GLY A 1 121 ? -13.727 0.961 11.757 1.00 89.62 121 GLY A C 1
ATOM 861 O O . GLY A 1 121 ? -13.047 0.055 12.244 1.00 89.62 121 GLY A O 1
ATOM 862 N N . THR A 1 122 ? -14.159 0.936 10.496 1.00 89.06 122 THR A N 1
ATOM 863 C CA . THR A 1 122 ? -13.768 -0.087 9.518 1.00 89.06 122 THR A CA 1
ATOM 864 C C . THR A 1 122 ? -13.107 0.576 8.321 1.00 89.06 122 THR A C 1
ATOM 866 O O . THR A 1 122 ? -13.664 1.501 7.730 1.00 89.06 122 THR A O 1
ATOM 869 N N . TYR A 1 123 ? -11.939 0.065 7.946 1.00 89.19 123 TYR A N 1
ATOM 870 C CA . TYR A 1 123 ? -11.038 0.672 6.981 1.00 89.19 123 TYR A CA 1
ATOM 871 C C . TYR A 1 123 ? -10.584 -0.334 5.924 1.00 89.19 123 TYR A C 1
ATOM 873 O O . TYR A 1 123 ? -10.392 -1.515 6.219 1.00 89.19 123 TYR A O 1
ATOM 881 N N . TRP A 1 124 ? -10.349 0.138 4.704 1.00 89.00 124 TRP A N 1
ATOM 882 C CA . TRP A 1 124 ? -9.526 -0.569 3.731 1.00 89.00 124 TRP A CA 1
ATOM 883 C C . TRP A 1 124 ? -8.081 -0.116 3.874 1.00 89.00 124 TRP A C 1
ATOM 885 O O . TRP A 1 124 ? -7.771 1.060 3.701 1.00 89.00 124 TRP A O 1
ATOM 895 N N . LEU A 1 125 ? -7.194 -1.064 4.154 1.00 88.69 125 LEU A N 1
ATOM 896 C CA . LEU A 1 125 ? -5.764 -0.897 3.969 1.00 88.69 125 LEU A CA 1
ATOM 897 C C . LEU A 1 125 ? -5.426 -1.335 2.547 1.00 88.69 125 LEU A C 1
ATOM 899 O O . LEU A 1 125 ? -5.506 -2.522 2.228 1.00 88.69 125 LEU A O 1
ATOM 903 N N . ILE A 1 126 ? -5.100 -0.368 1.695 1.00 88.88 126 ILE A N 1
ATOM 904 C CA . ILE A 1 126 ? -4.744 -0.590 0.294 1.00 88.88 126 ILE A CA 1
ATOM 905 C C . ILE A 1 126 ? -3.259 -0.321 0.124 1.00 88.88 126 ILE A C 1
ATOM 907 O O . ILE A 1 126 ? -2.758 0.703 0.580 1.00 88.88 126 ILE A O 1
ATOM 911 N N . MET A 1 127 ? -2.576 -1.213 -0.581 1.00 88.75 127 MET A N 1
ATOM 912 C CA . MET A 1 127 ? -1.213 -1.012 -1.055 1.00 88.75 127 MET A CA 1
ATOM 913 C C . MET A 1 127 ? -1.149 -1.374 -2.532 1.00 88.75 127 MET A C 1
ATOM 915 O O . MET A 1 127 ? -1.681 -2.409 -2.933 1.00 88.75 127 MET A O 1
ATOM 919 N N . ALA A 1 128 ? -0.506 -0.549 -3.347 1.00 89.19 128 ALA A N 1
ATOM 920 C CA . ALA A 1 128 ? -0.390 -0.792 -4.774 1.00 89.19 128 ALA A CA 1
ATOM 921 C C . ALA A 1 128 ? 0.938 -0.286 -5.335 1.00 89.19 128 ALA A C 1
ATOM 923 O O . ALA A 1 128 ? 1.481 0.714 -4.875 1.00 89.19 128 ALA A O 1
ATOM 924 N N . ALA A 1 129 ? 1.431 -0.968 -6.362 1.00 88.44 129 ALA A N 1
ATOM 925 C CA . ALA A 1 129 ? 2.494 -0.471 -7.219 1.00 88.44 129 ALA A CA 1
ATOM 926 C C . ALA A 1 129 ? 2.177 -0.814 -8.674 1.00 88.44 129 ALA A C 1
ATOM 928 O O . ALA A 1 129 ? 1.823 -1.954 -8.988 1.00 88.44 129 ALA A O 1
ATOM 929 N N . TYR A 1 130 ? 2.338 0.163 -9.552 1.00 89.00 130 TYR A N 1
ATOM 930 C CA . TYR A 1 130 ? 2.159 0.062 -10.990 1.00 89.00 130 TYR A CA 1
ATOM 931 C C . TYR A 1 130 ? 3.446 0.527 -11.664 1.00 89.00 130 TYR A C 1
ATOM 933 O O . TYR A 1 130 ? 3.893 1.649 -11.452 1.00 89.00 130 TYR A O 1
ATOM 941 N N . CYS A 1 131 ? 4.064 -0.343 -12.458 1.00 84.75 131 CYS A N 1
ATOM 942 C CA . CYS A 1 131 ? 5.370 -0.085 -13.053 1.00 84.75 131 CYS A CA 1
ATOM 943 C C . CYS A 1 131 ? 5.285 -0.148 -14.572 1.00 84.75 131 CYS A C 1
ATOM 945 O O . CYS A 1 131 ? 4.905 -1.181 -15.139 1.00 84.75 131 CYS A O 1
ATOM 947 N N . GLU A 1 132 ? 5.707 0.923 -15.240 1.00 78.12 132 GLU A N 1
ATOM 948 C CA . GLU A 1 132 ? 5.714 0.977 -16.703 1.00 78.12 132 GLU A CA 1
ATOM 949 C C . GLU A 1 132 ? 7.051 0.555 -17.317 1.00 78.12 132 GLU A C 1
ATOM 951 O O . GLU A 1 132 ? 7.103 0.201 -18.497 1.00 78.12 132 GLU A O 1
ATOM 956 N N . GLN A 1 133 ? 8.146 0.587 -16.548 1.00 70.81 133 GLN A N 1
ATOM 957 C CA . GLN A 1 133 ? 9.486 0.405 -17.111 1.00 70.81 133 GLN A CA 1
ATOM 958 C C . GLN A 1 133 ? 10.382 -0.524 -16.298 1.00 70.81 133 GLN A C 1
ATOM 960 O O . GLN A 1 133 ? 10.436 -1.721 -16.568 1.00 70.81 133 GLN A O 1
ATOM 965 N N . LEU A 1 134 ? 11.120 0.032 -15.337 1.00 71.62 134 LEU A N 1
ATOM 966 C CA . LEU A 1 134 ? 12.032 -0.713 -14.489 1.00 71.62 134 LEU A CA 1
ATOM 967 C C . LEU A 1 134 ? 11.276 -1.084 -13.226 1.00 71.62 134 LEU A C 1
ATOM 969 O O . LEU A 1 134 ? 10.968 -0.239 -12.384 1.00 71.62 134 LEU A O 1
ATOM 973 N N . GLY A 1 135 ? 10.962 -2.370 -13.147 1.00 76.88 135 GLY A N 1
ATOM 974 C CA . GLY A 1 135 ? 10.380 -2.954 -11.963 1.00 76.88 135 GLY A CA 1
ATOM 975 C C . GLY A 1 135 ? 11.239 -2.811 -10.720 1.00 76.88 135 GLY A C 1
ATOM 976 O O . GLY A 1 135 ? 12.423 -2.471 -10.786 1.00 76.88 135 GLY A O 1
ATOM 977 N N . GLY A 1 136 ? 10.642 -3.130 -9.587 1.00 85.00 136 GLY A N 1
ATOM 978 C CA . GLY A 1 136 ? 11.323 -3.160 -8.311 1.00 85.00 136 GLY A CA 1
ATOM 979 C C . GLY A 1 136 ? 10.525 -3.918 -7.271 1.00 85.00 136 GLY A C 1
ATOM 980 O O . GLY A 1 136 ? 9.382 -4.330 -7.495 1.00 85.00 136 GLY A O 1
ATOM 981 N N . ASN A 1 137 ? 11.171 -4.083 -6.128 1.00 88.00 137 ASN A N 1
ATOM 982 C CA . ASN A 1 137 ? 10.549 -4.632 -4.943 1.00 88.00 137 ASN A CA 1
ATOM 983 C C . ASN A 1 137 ? 10.047 -3.478 -4.086 1.00 88.00 137 ASN A C 1
ATOM 985 O O . ASN A 1 137 ? 10.623 -2.388 -4.090 1.00 88.00 137 ASN A O 1
ATOM 989 N N . PHE A 1 138 ? 9.008 -3.739 -3.320 1.00 87.56 138 PHE A N 1
ATOM 990 C CA . PHE A 1 138 ? 8.586 -2.848 -2.261 1.00 87.56 138 PHE A CA 1
ATOM 991 C C . PHE A 1 138 ? 7.979 -3.667 -1.130 1.00 87.56 138 PHE A C 1
ATOM 993 O O . PHE A 1 138 ? 7.511 -4.795 -1.330 1.00 87.56 138 PHE A O 1
ATOM 1000 N N . SER A 1 139 ? 7.985 -3.091 0.059 1.00 88.56 139 SER A N 1
ATOM 1001 C CA . SER A 1 139 ? 7.432 -3.726 1.245 1.00 88.56 139 SER A CA 1
ATOM 1002 C C . SER A 1 139 ? 6.810 -2.706 2.176 1.00 88.56 139 SER A C 1
ATOM 1004 O O . SER A 1 139 ? 7.302 -1.583 2.310 1.00 88.56 139 SER A O 1
ATOM 1006 N N . TYR A 1 140 ? 5.756 -3.140 2.851 1.00 84.69 140 TYR A N 1
ATOM 1007 C CA . TYR A 1 140 ? 5.014 -2.374 3.832 1.00 84.69 140 TYR A CA 1
ATOM 1008 C C . TYR A 1 140 ? 4.687 -3.244 5.029 1.00 84.69 140 TYR A C 1
ATOM 1010 O O . TYR A 1 140 ? 4.170 -4.348 4.877 1.00 84.69 140 TYR A O 1
ATOM 1018 N N . ASP A 1 141 ? 4.885 -2.693 6.214 1.00 85.75 141 ASP A N 1
ATOM 1019 C CA . ASP A 1 141 ? 4.454 -3.289 7.466 1.00 85.75 141 ASP A CA 1
ATOM 1020 C C . ASP A 1 141 ? 3.546 -2.309 8.190 1.00 85.75 141 ASP A C 1
ATOM 1022 O O . ASP A 1 141 ? 3.961 -1.208 8.542 1.00 85.75 141 ASP A O 1
ATOM 1026 N N . ALA A 1 142 ? 2.310 -2.725 8.429 1.00 85.25 142 ALA A N 1
ATOM 1027 C CA . ALA A 1 142 ? 1.318 -1.994 9.193 1.00 85.25 142 ALA A CA 1
ATOM 1028 C C . ALA A 1 142 ? 1.140 -2.638 10.568 1.00 85.25 142 ALA A C 1
ATOM 1030 O O . ALA A 1 142 ? 0.905 -3.845 10.656 1.00 85.25 142 ALA A O 1
ATOM 1031 N N . THR A 1 143 ? 1.186 -1.849 11.639 1.00 85.31 143 THR A N 1
ATOM 1032 C CA . THR A 1 143 ? 0.886 -2.301 13.002 1.00 85.31 143 THR A CA 1
ATOM 1033 C C . THR A 1 143 ? -0.336 -1.571 13.550 1.00 85.31 143 THR A C 1
ATOM 1035 O O . THR A 1 143 ? -0.446 -0.345 13.487 1.00 85.31 143 THR A O 1
ATOM 1038 N N . PHE A 1 144 ? -1.297 -2.357 14.036 1.00 80.25 144 PHE A N 1
ATOM 1039 C CA . PHE A 1 144 ? -2.576 -1.897 14.578 1.00 80.25 144 PHE A CA 1
ATOM 1040 C C . PHE A 1 144 ? -3.263 -3.038 15.327 1.00 80.25 144 PHE A C 1
ATOM 1042 O O . PHE A 1 144 ? -3.156 -4.200 14.946 1.00 80.25 144 PHE A O 1
ATOM 1049 N N . THR A 1 145 ? -4.035 -2.733 16.364 1.00 73.75 145 THR A N 1
ATOM 1050 C CA . THR A 1 145 ? -4.813 -3.763 17.063 1.00 73.75 145 THR A CA 1
ATOM 1051 C C . THR A 1 145 ? -6.114 -4.036 16.309 1.00 73.75 145 THR A C 1
ATOM 1053 O O . THR A 1 145 ? -7.115 -3.354 16.512 1.00 73.75 145 THR A O 1
ATOM 1056 N N . ALA A 1 146 ? -6.103 -5.029 15.419 1.00 61.22 146 ALA A N 1
ATOM 1057 C CA . ALA A 1 146 ? -7.301 -5.468 14.707 1.00 61.22 146 ALA A CA 1
ATOM 1058 C C . ALA A 1 146 ? -8.202 -6.303 15.626 1.00 61.22 146 ALA A C 1
ATOM 1060 O O . ALA A 1 146 ? -7.716 -7.180 16.344 1.00 61.22 146 ALA A O 1
ATOM 1061 N N . VAL A 1 147 ? -9.520 -6.111 15.559 1.00 56.91 147 VAL A N 1
ATOM 1062 C CA . VAL A 1 147 ? -10.465 -7.019 16.228 1.00 56.91 147 VAL A CA 1
ATOM 1063 C C . VAL A 1 147 ? -10.990 -8.048 15.225 1.00 56.91 147 VAL A C 1
ATOM 1065 O O . VAL A 1 147 ? -11.499 -7.660 14.173 1.00 56.91 147 VAL A O 1
ATOM 1068 N N . PRO A 1 148 ? -10.898 -9.366 15.500 1.00 53.16 148 PRO A N 1
ATOM 1069 C CA . PRO A 1 148 ? -11.532 -10.357 14.643 1.00 53.16 148 PRO A CA 1
ATOM 1070 C C . PRO A 1 148 ? -13.055 -10.210 14.734 1.00 53.16 148 PRO A C 1
ATOM 1072 O O . PRO A 1 148 ? -13.629 -10.391 15.806 1.00 53.16 148 PRO A O 1
ATOM 1075 N N . ALA A 1 149 ? -13.719 -9.924 13.611 1.00 42.72 149 ALA A N 1
ATOM 1076 C CA . ALA A 1 149 ? -15.172 -10.028 13.522 1.00 42.72 149 ALA A CA 1
ATOM 1077 C C . ALA A 1 149 ? -15.580 -11.506 13.716 1.00 42.72 149 ALA A C 1
ATOM 1079 O O . ALA A 1 149 ? -15.155 -12.361 12.928 1.00 42.72 149 ALA A O 1
ATOM 1080 N N . PRO A 1 150 ? -16.377 -11.861 14.743 1.00 33.47 150 PRO A N 1
ATOM 1081 C CA . PRO A 1 150 ? -16.888 -13.215 14.881 1.00 33.47 150 PRO A CA 1
ATOM 1082 C C . PRO A 1 150 ? -17.936 -13.462 13.787 1.00 33.47 150 PRO A C 1
ATOM 1084 O O . PRO A 1 150 ? -19.003 -12.858 13.795 1.00 33.47 150 PRO A O 1
ATOM 1087 N N . GLY A 1 151 ? -17.649 -14.377 12.859 1.00 38.16 151 GLY A N 1
ATOM 1088 C CA . GLY A 1 151 ? -18.697 -15.168 12.205 1.00 38.16 151 GLY A CA 1
ATOM 1089 C C . GLY A 1 151 ? -19.003 -14.942 10.723 1.00 38.16 151 GLY A C 1
ATOM 1090 O O . GLY A 1 151 ? -19.675 -15.800 10.164 1.00 38.16 151 GLY A O 1
ATOM 1091 N N . VAL A 1 152 ? -18.520 -13.901 10.036 1.00 34.09 152 VAL A N 1
ATOM 1092 C CA . VAL A 1 152 ? -18.776 -13.759 8.584 1.00 34.09 152 VAL A CA 1
ATOM 1093 C C . VAL A 1 152 ? -17.585 -13.091 7.887 1.00 34.09 152 VAL A C 1
ATOM 1095 O O . VAL A 1 152 ? -17.491 -11.871 7.825 1.00 34.09 152 VAL A O 1
ATOM 1098 N N . PHE A 1 153 ? -16.652 -13.887 7.360 1.00 42.25 153 PHE A N 1
ATOM 1099 C CA . PHE A 1 153 ? -15.656 -13.394 6.403 1.00 42.25 153 PHE A CA 1
ATOM 1100 C C . PHE A 1 153 ? -16.309 -13.322 5.015 1.00 42.25 153 PHE A C 1
ATOM 1102 O O . PHE A 1 153 ? -16.616 -14.356 4.424 1.00 42.25 153 PHE A O 1
ATOM 1109 N N . PRO A 1 154 ? -16.487 -12.103 4.486 1.00 44.31 154 PRO A N 1
ATOM 1110 C CA . PRO A 1 154 ? -15.824 -11.790 3.234 1.00 44.31 154 PRO A CA 1
ATOM 1111 C C . PRO A 1 154 ? -15.157 -10.421 3.380 1.00 44.31 154 PRO A C 1
ATOM 1113 O O . PRO A 1 154 ? -15.439 -9.486 2.638 1.00 44.31 154 PRO A O 1
ATOM 1116 N N . ALA A 1 155 ? -14.280 -10.271 4.375 1.00 47.38 155 ALA A N 1
ATOM 1117 C CA . ALA A 1 155 ? -13.286 -9.213 4.304 1.00 47.38 155 ALA A CA 1
ATOM 1118 C C . ALA A 1 155 ? -12.488 -9.464 3.020 1.00 47.38 155 ALA A C 1
ATOM 1120 O O . ALA A 1 155 ? -11.904 -10.538 2.871 1.00 47.38 155 ALA A O 1
ATOM 1121 N N . ILE A 1 156 ? -12.545 -8.525 2.076 1.00 57.12 156 ILE A N 1
ATOM 1122 C CA . ILE A 1 156 ? -11.783 -8.560 0.827 1.00 57.12 156 ILE A CA 1
ATOM 1123 C C . ILE A 1 156 ? -10.306 -8.528 1.221 1.00 57.12 156 ILE A C 1
ATOM 1125 O O . ILE A 1 156 ? -9.724 -7.471 1.436 1.00 57.12 156 ILE A O 1
ATOM 1129 N N . LEU A 1 157 ? -9.750 -9.716 1.411 1.00 64.31 157 LEU A N 1
ATOM 1130 C CA . LEU A 1 157 ? -8.334 -9.982 1.514 1.00 64.31 157 LEU A CA 1
ATOM 1131 C C . LEU A 1 157 ? -7.941 -10.458 0.125 1.00 64.31 157 LEU A C 1
ATOM 1133 O O . LEU A 1 157 ? -8.245 -11.583 -0.274 1.00 64.31 157 LEU A O 1
ATOM 1137 N N . MET A 1 158 ? -7.377 -9.553 -0.658 1.00 71.31 158 MET A N 1
ATOM 1138 C CA . MET A 1 158 ? -7.005 -9.843 -2.034 1.00 71.31 158 MET A CA 1
ATOM 1139 C C . MET A 1 158 ? -5.601 -9.334 -2.259 1.00 71.31 158 MET A C 1
ATOM 1141 O O . MET A 1 158 ? -5.321 -8.172 -1.990 1.00 71.31 158 MET A O 1
ATOM 1145 N N . ALA A 1 159 ? -4.747 -10.209 -2.774 1.00 75.06 159 ALA A N 1
ATOM 1146 C CA . ALA A 1 159 ? -3.523 -9.836 -3.453 1.00 75.06 159 ALA A CA 1
ATOM 1147 C C . ALA A 1 159 ? -3.757 -10.053 -4.953 1.00 75.06 159 ALA A C 1
ATOM 1149 O O . ALA A 1 159 ? -4.319 -11.071 -5.360 1.00 75.06 159 ALA A O 1
ATOM 1150 N N . ALA A 1 160 ? -3.346 -9.102 -5.777 1.00 78.06 160 ALA A N 1
ATOM 1151 C CA . ALA A 1 160 ? -3.433 -9.175 -7.223 1.00 78.06 160 ALA A CA 1
ATOM 1152 C C . ALA A 1 160 ? -2.045 -8.949 -7.811 1.00 78.06 160 ALA A C 1
ATOM 1154 O O . ALA A 1 160 ? -1.355 -8.006 -7.436 1.00 78.06 160 ALA A O 1
ATOM 1155 N N . ALA A 1 161 ? -1.663 -9.805 -8.754 1.00 78.69 161 ALA A N 1
ATOM 1156 C CA . ALA A 1 161 ? -0.524 -9.597 -9.632 1.00 78.69 161 ALA A CA 1
ATOM 1157 C C . ALA A 1 161 ? -1.064 -9.517 -11.060 1.00 78.69 161 ALA A C 1
ATOM 1159 O O . ALA A 1 161 ? -1.626 -10.474 -11.593 1.00 78.69 161 ALA A O 1
ATOM 1160 N N . LEU A 1 162 ? -0.958 -8.336 -11.651 1.00 78.19 162 LEU A N 1
ATOM 1161 C CA . LEU A 1 162 ? -1.600 -7.960 -12.897 1.00 78.19 162 LEU A CA 1
ATOM 1162 C C . LEU A 1 162 ? -0.557 -7.753 -13.985 1.00 78.19 162 LEU A C 1
ATOM 1164 O O . LEU A 1 162 ? 0.540 -7.240 -13.758 1.00 78.19 162 LEU A O 1
ATOM 1168 N N . ARG A 1 163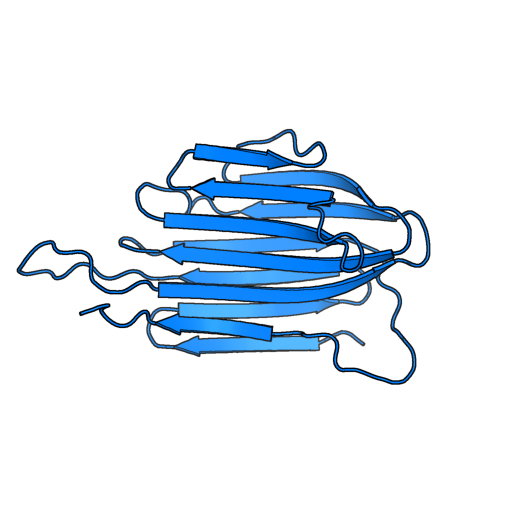 ? -0.946 -8.120 -15.206 1.00 72.81 163 ARG A N 1
ATOM 1169 C CA . ARG A 1 163 ? -0.212 -7.790 -16.422 1.00 72.81 163 ARG A CA 1
ATOM 1170 C C . ARG A 1 163 ? -1.124 -6.974 -17.329 1.00 72.81 163 ARG A C 1
ATOM 1172 O O . ARG A 1 163 ? -2.126 -7.486 -17.825 1.00 72.81 163 ARG A O 1
ATOM 1179 N N . GLY A 1 164 ? -0.793 -5.706 -17.533 1.00 61.69 164 GLY A N 1
ATOM 1180 C CA . GLY A 1 164 ? -1.549 -4.801 -18.389 1.00 61.69 164 GLY A CA 1
ATOM 1181 C C . GLY A 1 164 ? -1.528 -5.262 -19.843 1.00 61.69 164 GLY A C 1
ATOM 1182 O O . GLY A 1 164 ? -0.490 -5.649 -20.371 1.00 61.69 164 GLY A O 1
ATOM 1183 N N . ARG A 1 165 ? -2.676 -5.212 -20.520 1.00 49.94 165 ARG A N 1
ATOM 1184 C CA . ARG A 1 165 ? -2.772 -5.461 -21.964 1.00 49.94 165 ARG A CA 1
ATOM 1185 C C . ARG A 1 165 ? -2.972 -4.133 -22.689 1.00 49.94 165 ARG A C 1
ATOM 1187 O O . ARG A 1 165 ? -3.767 -3.311 -22.248 1.00 49.94 165 ARG A O 1
ATOM 1194 N N . ARG A 1 166 ? -2.270 -3.963 -23.815 1.00 46.09 166 ARG A N 1
ATOM 1195 C CA . ARG A 1 166 ? -2.377 -2.845 -24.772 1.00 46.09 166 ARG A CA 1
ATOM 1196 C C . ARG A 1 166 ? -3.827 -2.338 -24.895 1.00 46.09 166 ARG A C 1
ATOM 1198 O O . ARG A 1 166 ? -4.668 -3.081 -25.406 1.00 46.09 166 ARG A O 1
ATOM 1205 N N . ARG A 1 167 ? -4.120 -1.093 -24.488 1.00 46.81 167 ARG A N 1
ATOM 1206 C CA . ARG A 1 167 ? -5.278 -0.373 -25.048 1.00 46.81 167 ARG A CA 1
ATOM 1207 C C . ARG A 1 167 ? -4.939 -0.130 -26.521 1.00 46.81 167 ARG A C 1
ATOM 1209 O O . ARG A 1 167 ? -3.887 0.434 -26.815 1.00 46.81 167 ARG A O 1
ATOM 1216 N N . ARG A 1 168 ? -5.727 -0.731 -27.414 1.00 40.78 168 ARG A N 1
ATOM 1217 C CA . ARG A 1 168 ? -5.636 -0.481 -28.856 1.00 40.78 168 ARG A CA 1
ATOM 1218 C C . ARG A 1 168 ? -6.151 0.911 -29.165 1.00 40.78 168 ARG A C 1
ATOM 1220 O O . ARG A 1 168 ? -7.126 1.305 -28.490 1.00 40.78 168 ARG A O 1
#

pLDDT: mean 80.6, std 13.77, range [33.47, 94.06]

Sequence (168 aa):
TPGHYQASVTGNSADLNWLTGGSNFVGVCTGNTDSQTGLRTLFGGVQAITLVTLTTDTTFAINYDMTAVVRTLNDVSWALIDTTTTDVVFGLTFEDTIATATGGVSSTSAAGSFSGTASAGTYWLIMAAYCEQLGGNFSYDATFTAVPAPGVFPAILMAAALRGRRRR

Foldseek 3Di:
DWDWDWDDDVQKIWIWTDDQFWIKIKIWFDWAADPPPRDQFKWWKKKWKFKFFAQFWKKKKKWKAQPQQQAAQKKWKKFKAAPPVRDTCWMWIHDHNDIDTDNPPPDSDNGDMDIDIDGGGMTMTMTMMIHRHGIDMMMMIMGINGDDDPDDDPGPGDIDTDIDHDPD